Protein AF-A0A2V6FDA4-F1 (afdb_monomer)

Sequence (147 aa):
MALAFTVAAFAQNALCGPFDWPQWQGPDRTAHSKETGLLQEWPKDGPPLAWKIKGLGGGDSAPSVAAGRIYGMSHRGGDEMVWALSDKDGKEIWAVRIAPAFTTTWPQSKEGPSATPTVDGDRLYVMGLAGNVACLQASDGKVIWQR

Nearest PDB structures (foldseek):
  4cvb-assembly1_A  TM=7.123E-01  e=2.595E-04  Pseudogluconobacter saccharoketogenes
  8gy2-assembly1_A  TM=7.122E-01  e=4.719E-04  Gluconobacter oxydans 621H
  7ncs-assembly1_B  TM=6.526E-01  e=3.596E-04  Escherichia coli K-12
  7wmk-assembly1_A  TM=7.154E-01  e=1.939E-03  Devosia albogilva
  6fkw-assembly2_D  TM=6.924E-01  e=3.931E-03  Methylacidiphilum fumariolicum SolV

Secondary structure (DSSP, 8-state):
-PPP-----------S-TT-B-STTTTTTSS-----S--SS--TT-S----------B--PPPEEETTEEEEEEEETTEEEEEEEETTT--EEEEEEEEE-----SSS--SS--PPPEEETTEEEEE-TT--EEEEETTT--EEEE-

pLDDT: mean 89.6, std 14.71, range [39.91, 98.81]

Structure (mmCIF, N/CA/C/O backbone):
data_AF-A0A2V6FDA4-F1
#
_entry.id   AF-A0A2V6FDA4-F1
#
loop_
_atom_site.group_PDB
_atom_site.id
_atom_site.type_symbol
_atom_site.label_atom_id
_atom_site.label_alt_id
_atom_site.label_comp_id
_atom_site.label_asym_id
_atom_site.label_entity_id
_atom_site.label_seq_id
_atom_site.pdbx_PDB_ins_code
_atom_site.Cartn_x
_atom_site.Cartn_y
_atom_site.Cartn_z
_atom_site.occupancy
_atom_site.B_iso_or_equiv
_atom_site.auth_seq_id
_atom_site.auth_comp_id
_atom_site.auth_asym_id
_atom_site.auth_atom_id
_atom_site.pdbx_PDB_model_num
ATOM 1 N N . MET A 1 1 ? -46.465 -27.160 -19.557 1.00 46.44 1 MET A N 1
ATOM 2 C CA . MET A 1 1 ? -45.023 -27.410 -19.356 1.00 46.44 1 MET A CA 1
ATOM 3 C C . MET A 1 1 ? -44.375 -26.066 -19.053 1.00 46.44 1 MET A C 1
ATOM 5 O O . MET A 1 1 ? -44.152 -25.293 -19.971 1.00 46.44 1 MET A O 1
ATOM 9 N N . ALA A 1 2 ? -44.239 -25.717 -17.772 1.00 39.91 2 ALA A N 1
ATOM 10 C CA . ALA A 1 2 ? -43.685 -24.432 -17.346 1.00 39.91 2 ALA A CA 1
ATOM 11 C C . ALA A 1 2 ? -42.182 -24.607 -17.093 1.00 39.91 2 ALA A C 1
ATOM 13 O O . ALA A 1 2 ? -41.800 -25.424 -16.257 1.00 39.91 2 ALA A O 1
ATOM 14 N N . LEU A 1 3 ? -41.341 -23.891 -17.843 1.00 43.03 3 LEU A N 1
ATOM 15 C CA . LEU A 1 3 ? -39.907 -23.819 -17.569 1.00 43.03 3 LEU A CA 1
ATOM 16 C C . LEU A 1 3 ? -39.685 -22.871 -16.386 1.00 43.03 3 LEU A C 1
ATOM 18 O O . LEU A 1 3 ? -39.962 -21.678 -16.487 1.00 43.03 3 LEU A O 1
ATOM 22 N N . ALA A 1 4 ? -39.172 -23.400 -15.279 1.00 47.25 4 ALA A N 1
ATOM 23 C CA . ALA A 1 4 ? -38.618 -22.591 -14.204 1.00 47.25 4 ALA A CA 1
ATOM 24 C C . ALA A 1 4 ? -37.186 -22.183 -14.587 1.00 47.25 4 ALA A C 1
ATOM 26 O O . ALA A 1 4 ? -36.318 -23.039 -14.752 1.00 47.25 4 ALA A O 1
ATOM 27 N N . PHE A 1 5 ? -36.943 -20.881 -14.745 1.00 49.25 5 PHE A N 1
ATOM 28 C CA . PHE A 1 5 ? -35.592 -20.331 -14.832 1.00 49.25 5 PHE A CA 1
ATOM 29 C C . PHE A 1 5 ? -35.076 -20.093 -13.414 1.00 49.25 5 PHE A C 1
ATOM 31 O O . PHE A 1 5 ? -35.507 -19.167 -12.730 1.00 49.25 5 PHE A O 1
ATOM 38 N N . THR A 1 6 ? -34.155 -20.938 -12.963 1.00 59.06 6 THR A N 1
ATOM 39 C CA . THR A 1 6 ? -33.417 -20.706 -11.723 1.00 59.06 6 THR A CA 1
ATOM 40 C C . THR A 1 6 ? -32.385 -19.614 -11.987 1.00 59.06 6 THR A C 1
ATOM 42 O O . THR A 1 6 ? -31.392 -19.842 -12.676 1.00 59.06 6 THR A O 1
ATOM 45 N N . VAL A 1 7 ? -32.614 -18.411 -11.463 1.00 56.16 7 VAL A N 1
ATOM 46 C CA . VAL A 1 7 ? -31.578 -17.375 -11.411 1.00 56.16 7 VAL A CA 1
ATOM 47 C C . VAL A 1 7 ? -30.580 -17.809 -10.343 1.00 56.16 7 VAL A C 1
ATOM 49 O O . VAL A 1 7 ? -30.873 -17.749 -9.150 1.00 56.16 7 VAL A O 1
ATOM 52 N N . ALA A 1 8 ? -29.413 -18.293 -10.763 1.00 53.88 8 ALA A N 1
ATOM 53 C CA . ALA A 1 8 ? -28.287 -18.461 -9.859 1.00 53.88 8 ALA A CA 1
ATOM 54 C C . ALA A 1 8 ? -27.845 -17.061 -9.412 1.00 53.88 8 ALA A C 1
ATOM 56 O O . ALA A 1 8 ? -27.221 -16.321 -10.173 1.00 53.88 8 ALA A O 1
ATOM 57 N N . ALA A 1 9 ? -28.218 -16.673 -8.194 1.00 51.50 9 ALA A N 1
ATOM 58 C CA . ALA A 1 9 ? -27.641 -15.506 -7.554 1.00 51.50 9 ALA A CA 1
ATOM 59 C C . ALA A 1 9 ? -26.158 -15.813 -7.317 1.00 51.50 9 ALA A C 1
ATOM 61 O O . ALA A 1 9 ? -25.811 -16.594 -6.431 1.00 51.50 9 ALA A O 1
ATOM 62 N N . PHE A 1 10 ? -25.278 -15.234 -8.133 1.00 51.12 10 PHE A N 1
ATOM 63 C CA . PHE A 1 10 ? -23.873 -15.145 -7.772 1.00 51.12 10 PHE A CA 1
ATOM 64 C C . PHE A 1 10 ? -23.823 -14.291 -6.511 1.00 51.12 10 PHE A C 1
ATOM 66 O O . PHE A 1 10 ? -24.050 -13.083 -6.570 1.00 51.12 10 PHE A O 1
ATOM 73 N N . ALA A 1 11 ? -23.587 -14.926 -5.363 1.00 46.19 11 ALA A N 1
ATOM 74 C CA . ALA A 1 11 ? -23.195 -14.201 -4.173 1.00 46.19 11 ALA A CA 1
ATOM 75 C C . ALA A 1 11 ? -21.963 -13.384 -4.567 1.00 46.19 11 ALA A C 1
ATOM 77 O O . ALA A 1 11 ? -20.905 -13.941 -4.868 1.00 46.19 11 ALA A O 1
ATOM 78 N N . GLN A 1 12 ? -22.122 -12.064 -4.641 1.00 46.81 12 GLN A N 1
ATOM 79 C CA . GLN A 1 12 ? -20.983 -11.171 -4.613 1.00 46.81 12 GLN A CA 1
ATOM 80 C C . GLN A 1 12 ? -20.312 -11.463 -3.278 1.00 46.81 12 GLN A C 1
ATOM 82 O O . GLN A 1 12 ? -20.804 -11.052 -2.228 1.00 46.81 12 GLN A O 1
ATOM 87 N N . ASN A 1 13 ? -19.232 -12.242 -3.309 1.00 44.16 13 ASN A N 1
ATOM 88 C CA . ASN A 1 13 ? -18.282 -12.256 -2.217 1.00 44.16 13 ASN A CA 1
ATOM 89 C C . ASN A 1 13 ? -17.798 -10.815 -2.122 1.00 44.16 13 ASN A C 1
ATOM 91 O O . ASN A 1 13 ? -16.899 -10.408 -2.858 1.00 44.16 13 ASN A O 1
ATOM 95 N N . ALA A 1 14 ? -18.443 -10.023 -1.270 1.00 48.56 14 ALA A N 1
ATOM 96 C CA . ALA A 1 14 ? -17.859 -8.802 -0.779 1.00 48.56 14 ALA A CA 1
ATOM 97 C C . ALA A 1 14 ? -16.596 -9.254 -0.046 1.00 48.56 14 ALA A C 1
ATOM 99 O O . ALA A 1 14 ? -16.629 -9.658 1.111 1.00 48.56 14 ALA A O 1
ATOM 100 N N . LEU A 1 15 ? -15.485 -9.282 -0.781 1.00 59.22 15 LEU A N 1
ATOM 101 C CA . LEU A 1 15 ? -14.157 -9.518 -0.229 1.00 59.22 15 LEU A CA 1
ATOM 102 C C . LEU A 1 15 ? -13.795 -8.392 0.754 1.00 59.22 15 LEU A C 1
ATOM 104 O O . LEU A 1 15 ? -12.874 -8.554 1.544 1.00 59.22 15 LEU A O 1
ATOM 108 N N . CYS A 1 16 ? -14.545 -7.284 0.722 1.00 62.50 16 CYS A N 1
ATOM 109 C CA . CYS A 1 16 ? -14.399 -6.140 1.597 1.00 62.50 16 CYS A CA 1
ATOM 110 C C . CYS A 1 16 ? -15.190 -6.310 2.906 1.00 62.50 16 CYS A C 1
ATOM 112 O O . CYS A 1 16 ? -16.405 -6.517 2.883 1.00 62.50 16 CYS A O 1
ATOM 114 N N . GLY A 1 17 ? -14.507 -6.175 4.042 1.00 76.75 17 GLY A N 1
ATOM 115 C CA . GLY A 1 17 ? -15.129 -6.026 5.353 1.00 76.75 17 GLY A CA 1
ATOM 116 C C . GLY A 1 17 ? -15.950 -4.730 5.466 1.00 76.75 17 GLY A C 1
ATOM 117 O O . GLY A 1 17 ? -15.751 -3.795 4.689 1.00 76.75 17 GLY A O 1
ATOM 118 N N . PRO A 1 18 ? -16.876 -4.636 6.442 1.00 78.56 18 PRO A N 1
ATOM 119 C CA . PRO A 1 18 ? -17.810 -3.508 6.569 1.00 78.56 18 PRO A CA 1
ATOM 120 C C . PRO A 1 18 ? -17.137 -2.147 6.815 1.00 78.56 18 PRO A C 1
ATOM 122 O O . PRO A 1 18 ? -17.773 -1.113 6.609 1.00 78.56 18 PRO A O 1
ATOM 125 N N . PHE A 1 19 ? -15.874 -2.146 7.246 1.00 88.75 19 PHE A N 1
ATOM 126 C CA . PHE A 1 19 ? -15.086 -0.948 7.551 1.00 88.75 19 PHE A CA 1
ATOM 127 C C . PHE A 1 19 ? -13.792 -0.860 6.737 1.00 88.75 19 PHE A C 1
ATOM 129 O O . PHE A 1 19 ? -12.893 -0.096 7.074 1.00 88.75 19 PHE A O 1
ATOM 136 N N . ASP A 1 20 ? -13.690 -1.632 5.657 1.00 94.62 20 ASP A N 1
ATOM 137 C CA . ASP A 1 20 ? -12.538 -1.545 4.771 1.00 94.62 20 ASP A CA 1
ATOM 138 C C . ASP A 1 20 ? -12.437 -0.158 4.115 1.00 94.62 20 ASP A C 1
ATOM 140 O O . ASP A 1 20 ? -13.427 0.541 3.874 1.00 94.62 20 ASP A O 1
ATOM 144 N N . TRP A 1 21 ? -11.206 0.214 3.769 1.00 97.38 21 TRP A N 1
ATOM 145 C CA . TRP A 1 21 ? -10.846 1.483 3.150 1.00 97.38 21 TRP A CA 1
ATOM 146 C C . TRP A 1 21 ? -10.116 1.233 1.819 1.00 97.38 21 TRP A C 1
ATOM 148 O O . TRP A 1 21 ? -8.900 1.414 1.727 1.00 97.38 21 TRP A O 1
ATOM 158 N N . PRO A 1 22 ? -10.824 0.768 0.773 1.00 97.38 22 PRO A N 1
ATOM 159 C CA . PRO A 1 22 ? -10.192 0.169 -0.406 1.00 97.38 22 PRO A CA 1
ATOM 160 C C . PRO A 1 22 ? -9.535 1.175 -1.364 1.00 97.38 22 PRO A C 1
ATOM 162 O O . PRO A 1 22 ? -8.838 0.764 -2.290 1.00 97.38 22 PRO A O 1
ATOM 165 N N . GLN A 1 23 ? -9.780 2.477 -1.197 1.00 97.38 23 GLN A N 1
ATOM 166 C CA . GLN A 1 23 ? -9.328 3.522 -2.118 1.00 97.38 23 GLN A CA 1
ATOM 167 C C . GLN A 1 23 ? -9.186 4.882 -1.422 1.00 97.38 23 GLN A C 1
ATOM 169 O O . GLN A 1 23 ? -9.618 5.073 -0.281 1.00 97.38 23 GLN A O 1
ATOM 174 N N . TRP A 1 24 ? -8.633 5.859 -2.147 1.00 96.75 24 TRP A N 1
ATOM 175 C CA . TRP A 1 24 ? -8.574 7.254 -1.710 1.00 96.75 24 TRP A CA 1
ATOM 176 C C . TRP A 1 24 ? -9.957 7.761 -1.272 1.00 96.75 24 TRP A C 1
ATOM 178 O O . TRP A 1 24 ? -10.938 7.621 -2.001 1.00 96.75 24 TRP A O 1
ATOM 188 N N . GLN A 1 25 ? -10.016 8.356 -0.076 1.00 96.19 25 GLN A N 1
ATOM 189 C CA . GLN A 1 25 ? -11.245 8.839 0.577 1.00 96.19 25 GLN A CA 1
ATOM 190 C C . GLN A 1 25 ? -12.290 7.760 0.926 1.00 96.19 25 GLN A C 1
ATOM 192 O O . GLN A 1 25 ? -13.430 8.096 1.253 1.00 96.19 25 GLN A O 1
ATOM 197 N N . GLY A 1 26 ? -11.901 6.485 0.926 1.00 95.44 26 GLY A N 1
ATOM 198 C CA . GLY A 1 26 ? -12.717 5.385 1.432 1.00 95.44 26 GLY A CA 1
ATOM 199 C C . GLY A 1 26 ?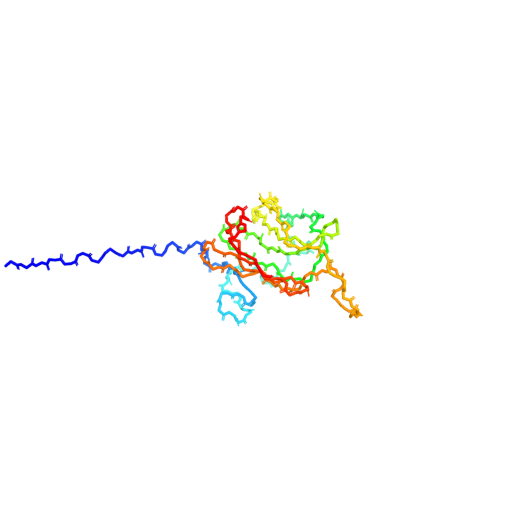 -13.734 4.847 0.419 1.00 95.44 26 GLY A C 1
ATOM 200 O O . GLY A 1 26 ? -13.737 5.248 -0.750 1.00 95.44 26 GLY A O 1
ATOM 201 N N . PRO A 1 27 ? -14.607 3.918 0.844 1.00 94.50 27 PRO A N 1
ATOM 202 C CA . PRO A 1 27 ? -15.519 3.212 -0.059 1.00 94.50 27 PRO A CA 1
ATOM 203 C C . PRO A 1 27 ? -16.475 4.160 -0.798 1.00 94.50 27 PRO A C 1
ATOM 205 O O . PRO A 1 27 ? -16.678 4.002 -1.998 1.00 94.50 27 PRO A O 1
ATOM 208 N N . ASP A 1 28 ? -16.964 5.199 -0.115 1.00 94.25 28 ASP A N 1
ATOM 209 C CA . ASP A 1 28 ? -17.909 6.176 -0.675 1.00 94.25 28 ASP A CA 1
ATOM 210 C C . ASP A 1 28 ? -17.227 7.447 -1.220 1.00 94.25 28 ASP A C 1
ATOM 212 O O . ASP A 1 28 ? -17.908 8.351 -1.699 1.00 94.25 28 ASP A O 1
ATOM 216 N N . ARG A 1 29 ? -15.889 7.544 -1.138 1.00 94.50 29 ARG A N 1
ATOM 217 C CA . ARG A 1 29 ? -15.097 8.731 -1.527 1.00 94.50 29 ARG A CA 1
ATOM 218 C C . ARG A 1 29 ? -15.522 10.031 -0.832 1.00 94.50 29 ARG A C 1
ATOM 220 O O . ARG A 1 29 ? -15.549 11.099 -1.435 1.00 94.50 29 ARG A O 1
ATOM 227 N N . THR A 1 30 ? -15.857 9.934 0.449 1.00 96.62 30 THR A N 1
ATOM 228 C CA . THR A 1 30 ? -16.273 11.073 1.287 1.00 96.62 30 THR A CA 1
ATOM 229 C C . THR A 1 30 ? -15.268 11.405 2.387 1.00 96.62 30 THR A C 1
ATOM 231 O O . THR A 1 30 ? -15.479 12.355 3.135 1.00 96.62 30 THR A O 1
ATOM 234 N N . ALA A 1 31 ? -14.188 10.624 2.509 1.00 96.00 31 ALA A N 1
ATOM 235 C CA . ALA A 1 31 ? -13.219 10.698 3.602 1.00 96.00 31 ALA A CA 1
ATOM 236 C C . ALA A 1 31 ? -13.848 10.528 4.999 1.00 96.00 31 ALA A C 1
ATOM 238 O O . ALA A 1 31 ? -13.301 11.003 5.992 1.00 96.00 31 ALA A O 1
ATOM 239 N N . HIS A 1 32 ? -14.983 9.829 5.085 1.00 95.38 32 HIS A N 1
ATOM 240 C CA . HIS A 1 32 ? -15.718 9.610 6.325 1.00 95.38 32 HIS A CA 1
ATOM 241 C C . HIS A 1 32 ? -15.771 8.118 6.679 1.00 95.38 32 HIS A C 1
ATOM 243 O O . HIS A 1 32 ? -16.307 7.315 5.913 1.00 95.38 32 HIS A O 1
ATOM 249 N N . SER A 1 33 ? -15.250 7.745 7.855 1.00 93.75 33 SER A N 1
ATOM 250 C CA . SER A 1 33 ? -15.383 6.379 8.381 1.00 93.75 33 SER A CA 1
ATOM 251 C C . SER A 1 33 ? -16.770 6.157 8.982 1.00 93.75 33 SER A C 1
ATOM 253 O O . SER A 1 33 ? -17.311 7.027 9.659 1.00 93.75 33 SER A O 1
ATOM 255 N N . LYS A 1 34 ? -17.346 4.976 8.740 1.00 92.44 34 LYS A N 1
ATOM 256 C CA . LYS A 1 34 ? -18.610 4.535 9.355 1.00 92.44 34 LYS A CA 1
ATOM 257 C C . LYS A 1 34 ? -18.391 3.790 10.676 1.00 92.44 34 LYS A C 1
ATOM 259 O O . LYS A 1 34 ? -19.362 3.323 11.265 1.00 92.44 34 LYS A O 1
ATOM 264 N N . GLU A 1 35 ? -17.142 3.641 11.119 1.00 93.31 35 GLU A N 1
ATOM 265 C CA . GLU A 1 35 ? -16.827 2.997 12.392 1.00 93.31 35 GLU A CA 1
ATOM 266 C C . GLU A 1 35 ? -17.441 3.755 13.574 1.00 93.31 35 GLU A C 1
ATOM 268 O O . GLU A 1 35 ? -17.500 4.983 13.614 1.00 93.31 35 GLU A O 1
ATOM 273 N N . THR A 1 36 ? -17.892 2.993 14.565 1.00 93.38 36 THR A N 1
ATOM 274 C CA . THR A 1 36 ? -18.507 3.502 15.797 1.00 93.38 36 THR A CA 1
ATOM 275 C C . THR A 1 36 ? -17.842 2.856 17.005 1.00 93.38 36 THR A C 1
ATOM 277 O O . THR A 1 36 ? -17.187 1.826 16.870 1.00 93.38 36 THR A O 1
ATOM 280 N N . GLY A 1 37 ? -18.030 3.422 18.198 1.00 92.62 37 GLY A N 1
ATOM 281 C CA . GLY A 1 37 ? -17.435 2.872 19.423 1.00 92.62 37 GLY A CA 1
ATOM 282 C C . GLY A 1 37 ? -15.947 3.197 19.590 1.00 92.62 37 GLY A C 1
ATOM 283 O O . GLY A 1 37 ? -15.280 2.601 20.432 1.00 92.62 37 GLY A O 1
ATOM 284 N N . LEU A 1 38 ? -15.431 4.151 18.809 1.00 92.12 38 LEU A N 1
ATOM 285 C CA . LEU A 1 38 ? -14.090 4.695 18.991 1.00 92.12 38 LEU A CA 1
ATOM 286 C C . LEU A 1 38 ? -13.998 5.452 20.321 1.00 92.12 38 LEU A C 1
ATOM 288 O O . LEU A 1 38 ? -14.965 6.077 20.770 1.00 92.12 38 LEU A O 1
ATOM 292 N N . LEU A 1 39 ? -12.811 5.424 20.927 1.00 93.44 39 LEU A N 1
ATOM 293 C CA . LEU A 1 39 ? -12.509 6.212 22.119 1.00 93.44 39 LEU A CA 1
ATOM 294 C C . LEU A 1 39 ? -12.769 7.697 21.840 1.00 93.44 39 LEU A C 1
ATOM 296 O O . LEU A 1 39 ? -12.184 8.267 20.922 1.00 93.44 39 LEU A O 1
ATOM 300 N N . GLN A 1 40 ? -13.634 8.312 22.646 1.00 94.62 40 GLN A N 1
ATOM 301 C CA . GLN A 1 40 ? -13.899 9.754 22.573 1.00 94.62 40 GLN A CA 1
ATOM 302 C C . GLN A 1 40 ? -12.791 10.566 23.251 1.00 94.62 40 GLN A C 1
ATOM 304 O O . GLN A 1 40 ? -12.530 11.704 22.876 1.00 94.62 40 GLN A O 1
ATOM 309 N N . GLU A 1 41 ? -12.102 9.953 24.213 1.00 95.44 41 GLU A N 1
ATOM 310 C CA . GLU A 1 41 ? -10.953 10.520 24.906 1.00 95.44 41 GLU A CA 1
ATOM 311 C C . GLU A 1 41 ? -9.851 9.470 24.992 1.00 95.44 41 GLU A C 1
ATOM 313 O O . GLU A 1 41 ? -10.105 8.285 25.234 1.00 95.44 41 GLU A O 1
ATOM 318 N N . TRP A 1 42 ? -8.613 9.899 24.767 1.00 95.00 42 TRP A N 1
ATOM 319 C CA . TRP A 1 42 ? -7.463 9.019 24.908 1.00 95.00 42 TRP A CA 1
ATOM 320 C C . TRP A 1 42 ? -7.078 8.873 26.384 1.00 95.00 42 TRP A C 1
ATOM 322 O O . TRP A 1 42 ? -7.143 9.850 27.135 1.00 95.00 42 TRP A O 1
ATOM 332 N N . PRO A 1 43 ? -6.611 7.686 26.809 1.00 95.69 43 PRO A N 1
ATOM 333 C CA . PRO A 1 43 ? -5.926 7.539 28.086 1.00 95.69 43 PRO A CA 1
ATOM 334 C C . PRO A 1 43 ? -4.723 8.485 28.175 1.00 95.69 43 PRO A C 1
ATOM 336 O O . PRO A 1 43 ? -4.164 8.886 27.153 1.00 95.69 43 PRO A O 1
ATOM 339 N N . LYS A 1 44 ? -4.266 8.779 29.398 1.00 96.69 44 LYS A N 1
ATOM 340 C CA . LYS A 1 44 ? -3.102 9.649 29.647 1.00 96.69 44 LYS A CA 1
ATOM 341 C C . LYS A 1 44 ? -1.861 9.249 28.835 1.00 96.69 44 LYS A C 1
ATOM 343 O O . LYS A 1 44 ? -1.162 10.121 28.332 1.00 96.69 44 LYS A O 1
ATOM 348 N N . ASP A 1 45 ? -1.625 7.947 28.697 1.00 95.75 45 ASP A N 1
ATOM 349 C CA . ASP A 1 45 ? -0.475 7.387 27.976 1.00 95.75 45 ASP A CA 1
ATOM 350 C C . ASP A 1 45 ? -0.794 7.053 26.501 1.00 95.75 45 ASP A C 1
ATOM 352 O O . ASP A 1 45 ? 0.041 6.497 25.789 1.00 95.75 45 ASP A O 1
ATOM 356 N N . GLY A 1 46 ? -1.994 7.409 26.030 1.00 94.38 46 GLY A N 1
ATOM 357 C CA . GLY A 1 46 ? -2.508 7.093 24.698 1.00 94.38 46 GLY A CA 1
ATOM 358 C C . GLY A 1 46 ? -3.095 5.679 24.570 1.00 94.38 46 GLY A C 1
ATOM 359 O O . GLY A 1 46 ? -3.040 4.879 25.509 1.00 94.38 46 GLY A O 1
ATOM 360 N N . PRO A 1 47 ? -3.705 5.354 23.414 1.00 94.00 47 PRO A N 1
ATOM 361 C CA . PRO A 1 47 ? -4.104 3.987 23.107 1.00 94.00 47 PRO A CA 1
ATOM 362 C C . PRO A 1 47 ? -2.863 3.087 22.977 1.00 94.00 47 PRO A C 1
ATOM 364 O O . PRO A 1 47 ? -1.810 3.545 22.522 1.00 94.00 47 PRO A O 1
ATOM 367 N N . PRO A 1 48 ? -2.965 1.797 23.335 1.00 93.62 48 PRO A N 1
ATOM 368 C CA . PRO A 1 48 ? -1.854 0.870 23.177 1.00 93.62 48 PRO A CA 1
ATOM 369 C C . PRO A 1 48 ? -1.450 0.757 21.701 1.00 93.62 48 PRO A C 1
ATOM 371 O O . PRO A 1 48 ? -2.297 0.604 20.819 1.00 93.62 48 PRO A O 1
ATOM 374 N N . LEU A 1 49 ? -0.143 0.798 21.432 1.00 94.75 49 LEU A N 1
ATOM 375 C CA . LEU A 1 49 ? 0.391 0.556 20.094 1.00 94.75 49 LEU A CA 1
ATOM 376 C C . LEU A 1 49 ? 0.097 -0.894 19.688 1.00 94.75 49 LEU A C 1
ATOM 378 O O . LEU A 1 49 ? 0.679 -1.814 20.258 1.00 94.75 49 LEU A O 1
ATOM 382 N N . ALA A 1 50 ? -0.766 -1.088 18.688 1.00 95.31 50 ALA A N 1
ATOM 383 C CA . ALA A 1 50 ? -1.102 -2.422 18.193 1.00 95.31 50 ALA A CA 1
ATOM 384 C C . ALA A 1 50 ? 0.124 -3.124 17.587 1.00 95.31 50 ALA A C 1
ATOM 386 O O . ALA A 1 50 ? 0.474 -4.234 17.979 1.00 95.31 50 ALA A O 1
ATOM 387 N N . TRP A 1 51 ? 0.802 -2.455 16.654 1.00 97.25 51 TRP A N 1
ATOM 388 C CA . TRP A 1 51 ? 2.055 -2.905 16.054 1.00 97.25 51 TRP A CA 1
ATOM 389 C C . TRP A 1 51 ? 2.711 -1.754 15.286 1.00 97.25 51 TRP A C 1
ATOM 391 O O . TRP A 1 51 ? 2.100 -0.720 15.014 1.00 97.25 51 TRP A O 1
ATOM 401 N N . L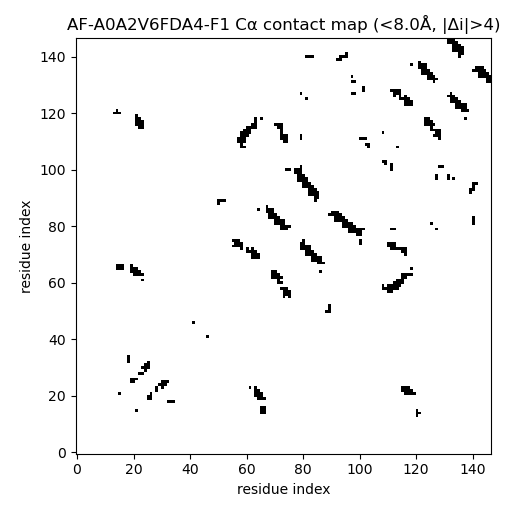YS A 1 52 ? 3.992 -1.922 14.951 1.00 96.56 52 LYS A N 1
ATOM 402 C CA . LYS A 1 52 ? 4.754 -0.976 14.134 1.00 96.56 52 LYS A CA 1
ATOM 403 C C . LYS A 1 52 ? 5.755 -1.723 13.274 1.00 96.56 52 LYS A C 1
ATOM 405 O O . LYS A 1 52 ? 6.445 -2.618 13.753 1.00 96.56 52 LYS A O 1
ATOM 410 N N . ILE A 1 53 ? 5.893 -1.271 12.037 1.00 95.94 53 ILE A N 1
ATOM 411 C CA . ILE A 1 53 ? 6.873 -1.782 11.083 1.00 95.94 53 ILE A CA 1
ATOM 412 C C . ILE A 1 53 ? 7.837 -0.682 10.644 1.00 95.94 53 ILE A C 1
ATOM 414 O O . ILE A 1 53 ? 7.587 0.512 10.823 1.00 95.94 53 ILE A O 1
ATOM 418 N N . LYS A 1 54 ? 8.979 -1.102 10.107 1.00 94.75 54 LYS A N 1
ATOM 419 C CA . LYS A 1 54 ? 10.022 -0.244 9.535 1.00 94.75 54 LYS A CA 1
ATOM 420 C C . LYS A 1 54 ? 10.452 -0.834 8.195 1.00 94.75 54 LYS A C 1
ATOM 422 O O . LYS A 1 54 ? 10.192 -2.001 7.930 1.00 94.75 54 LYS A O 1
ATOM 427 N N . GLY A 1 55 ? 11.147 -0.041 7.382 1.00 92.19 55 GLY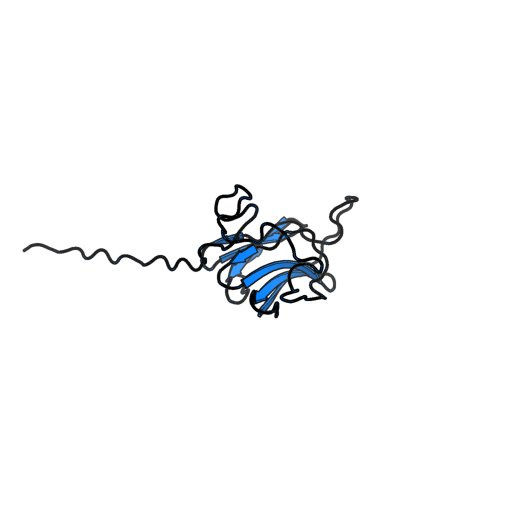 A N 1
ATOM 428 C CA . GLY A 1 55 ? 11.739 -0.534 6.135 1.00 92.19 55 GLY A CA 1
ATOM 429 C C . GLY A 1 55 ? 10.759 -0.667 4.969 1.00 92.19 55 GLY A C 1
ATOM 430 O O . GLY A 1 55 ? 11.078 -1.350 4.004 1.00 92.19 55 GLY A O 1
ATOM 431 N N . LEU A 1 56 ? 9.602 0.005 5.020 1.00 93.38 56 LEU A N 1
ATOM 432 C CA . LEU A 1 56 ? 8.671 0.047 3.888 1.00 93.38 56 LEU A CA 1
ATOM 433 C C . LEU A 1 56 ? 9.199 0.834 2.685 1.00 93.38 56 LEU A C 1
ATOM 435 O O . LEU A 1 56 ? 8.609 0.724 1.620 1.00 93.38 56 LEU A O 1
ATOM 439 N N . GLY A 1 57 ? 10.292 1.584 2.828 1.00 93.88 57 GLY A N 1
ATOM 440 C CA . GLY A 1 57 ? 10.758 2.519 1.806 1.00 93.88 57 GLY A CA 1
ATOM 441 C C . GLY A 1 57 ? 10.080 3.885 1.911 1.00 93.88 57 GLY A C 1
ATOM 442 O O .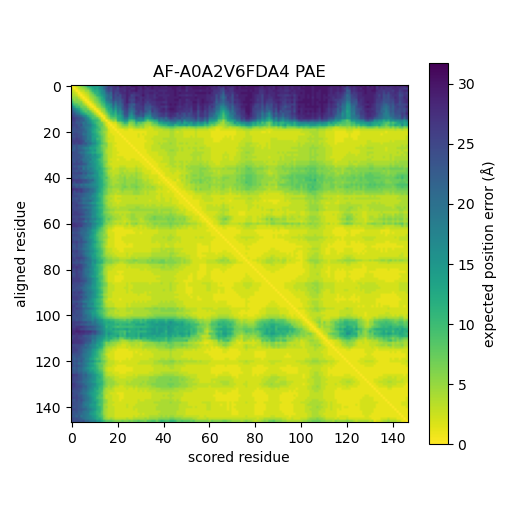 GLY A 1 57 ? 9.253 4.104 2.797 1.00 93.88 57 GLY A O 1
ATOM 443 N N . GLY A 1 58 ? 10.477 4.805 1.035 1.00 92.50 58 GLY A N 1
ATOM 444 C CA . GLY A 1 58 ? 9.885 6.143 0.955 1.00 92.50 58 GLY A CA 1
ATOM 445 C C . GLY A 1 58 ? 8.626 6.142 0.087 1.00 92.50 58 GLY A C 1
ATOM 446 O O . GLY A 1 58 ? 8.542 5.390 -0.880 1.00 92.50 58 GLY A O 1
ATOM 447 N N . GLY A 1 59 ? 7.640 6.964 0.426 1.00 91.44 59 GLY A N 1
ATOM 448 C CA . GLY A 1 59 ? 6.393 7.107 -0.321 1.00 91.44 59 GLY A CA 1
ATOM 449 C C . GLY A 1 59 ? 5.463 8.090 0.379 1.00 91.44 59 GLY A C 1
ATOM 450 O O . GLY A 1 59 ? 5.496 8.202 1.603 1.00 91.44 59 GLY A O 1
ATOM 451 N N . ASP A 1 60 ? 4.643 8.787 -0.401 1.00 90.25 60 ASP A N 1
ATOM 452 C CA . ASP A 1 60 ? 3.733 9.834 0.082 1.00 90.25 60 ASP A CA 1
ATOM 453 C C . ASP A 1 60 ? 2.253 9.430 -0.049 1.00 90.25 60 ASP A C 1
ATOM 455 O O . ASP A 1 60 ? 1.351 10.177 0.330 1.00 90.25 60 ASP A O 1
ATOM 459 N N . SER A 1 61 ? 1.980 8.239 -0.593 1.00 88.19 61 SER A N 1
ATOM 460 C CA . SER A 1 61 ? 0.629 7.697 -0.740 1.00 88.19 61 SER A CA 1
ATOM 461 C C . SER A 1 61 ? 0.023 7.313 0.609 1.00 88.19 61 SER A C 1
ATOM 463 O O . SER A 1 61 ? 0.681 6.660 1.422 1.00 88.19 61 SER A O 1
ATOM 465 N N . ALA A 1 62 ? -1.269 7.588 0.803 1.00 92.75 62 ALA A N 1
ATOM 466 C CA . ALA A 1 62 ? -2.025 6.908 1.853 1.00 92.75 62 ALA A CA 1
ATOM 467 C C . ALA A 1 62 ? -2.203 5.415 1.498 1.00 92.75 62 ALA A C 1
ATOM 469 O O . ALA A 1 62 ? -2.321 5.097 0.307 1.00 92.75 62 ALA A O 1
ATOM 470 N N . PRO A 1 63 ? -2.244 4.506 2.490 1.00 96.06 63 PRO A N 1
ATOM 471 C CA . PRO A 1 63 ? -2.512 3.096 2.244 1.00 96.06 63 PRO A CA 1
ATOM 472 C C . PRO A 1 63 ? -3.989 2.855 1.914 1.00 96.06 63 PRO A C 1
ATOM 474 O O . PRO A 1 63 ? -4.859 3.648 2.279 1.00 96.06 63 PRO A O 1
ATOM 477 N N . SER A 1 64 ? -4.262 1.704 1.307 1.00 98.31 64 SER A N 1
ATOM 478 C CA . SER A 1 64 ? -5.614 1.144 1.205 1.00 98.31 64 SER A CA 1
ATOM 479 C C . SER A 1 64 ? -5.717 -0.115 2.044 1.00 98.31 64 SER A C 1
ATOM 481 O O . SER A 1 64 ? -4.775 -0.901 2.096 1.00 98.31 64 SER A O 1
ATOM 483 N N . VAL A 1 65 ? -6.855 -0.323 2.696 1.00 97.75 65 VAL A N 1
ATOM 484 C CA . VAL A 1 65 ? -7.108 -1.492 3.543 1.00 97.75 65 VAL A CA 1
ATOM 485 C C . VAL A 1 65 ? -8.293 -2.249 2.977 1.00 97.75 65 VAL A C 1
ATOM 487 O O . VAL A 1 65 ? -9.375 -1.682 2.851 1.00 97.75 65 VAL A O 1
ATOM 490 N N . ALA A 1 66 ? -8.095 -3.511 2.612 1.00 97.19 66 ALA A N 1
ATOM 491 C CA . ALA A 1 66 ? -9.186 -4.362 2.163 1.00 97.19 66 ALA A CA 1
ATOM 492 C C . ALA A 1 66 ? -8.893 -5.844 2.394 1.00 97.19 66 ALA A C 1
ATOM 494 O O . ALA A 1 66 ? -7.770 -6.306 2.170 1.00 97.19 66 ALA A O 1
ATOM 495 N N . ALA A 1 67 ? -9.917 -6.607 2.773 1.00 94.56 67 ALA A N 1
ATOM 496 C CA . ALA A 1 67 ? -9.864 -8.064 2.879 1.00 94.56 67 ALA A CA 1
ATOM 497 C C . ALA A 1 67 ? -8.722 -8.577 3.785 1.00 94.56 67 ALA A C 1
ATOM 499 O O . ALA A 1 67 ? -8.012 -9.525 3.426 1.00 94.56 67 ALA A O 1
ATOM 500 N N . GLY A 1 68 ? -8.507 -7.930 4.936 1.00 95.31 68 GLY A N 1
ATOM 501 C CA . GLY A 1 68 ? -7.456 -8.304 5.891 1.00 95.31 68 GLY A CA 1
ATOM 502 C C . GLY A 1 68 ? -6.036 -7.898 5.475 1.00 95.31 68 GLY A C 1
ATOM 503 O O . GLY A 1 68 ? -5.056 -8.487 5.939 1.00 95.31 68 GLY A O 1
ATOM 504 N N . ARG A 1 69 ? -5.906 -6.966 4.523 1.00 97.69 69 ARG A N 1
ATOM 505 C CA . ARG A 1 69 ? -4.618 -6.544 3.964 1.00 97.69 69 ARG A CA 1
ATOM 506 C C . ARG A 1 69 ? -4.506 -5.035 3.873 1.00 97.69 69 ARG A C 1
ATOM 508 O O . ARG A 1 69 ? -5.488 -4.353 3.599 1.00 97.69 69 ARG A O 1
ATOM 515 N N . ILE A 1 70 ? -3.281 -4.549 4.028 1.00 98.19 70 ILE A N 1
ATOM 516 C CA . ILE A 1 70 ? -2.893 -3.154 3.825 1.00 98.19 70 ILE A CA 1
ATOM 517 C C . ILE A 1 70 ? -2.029 -3.089 2.573 1.00 98.19 70 ILE A C 1
ATOM 519 O O . ILE A 1 70 ? -1.008 -3.768 2.505 1.00 98.19 70 ILE A O 1
ATOM 523 N N . TYR A 1 71 ? -2.414 -2.265 1.610 1.00 98.56 71 TYR A N 1
ATOM 524 C CA . TYR A 1 71 ? -1.708 -2.063 0.353 1.00 98.56 71 TYR A CA 1
ATOM 525 C C . TYR A 1 71 ? -1.083 -0.676 0.314 1.00 98.56 71 TYR A C 1
ATOM 527 O O . TYR A 1 71 ? -1.687 0.302 0.761 1.00 98.56 71 TYR A O 1
ATOM 535 N N . GLY A 1 72 ? 0.093 -0.578 -0.290 1.00 97.81 72 GLY A N 1
ATOM 536 C CA . GLY A 1 72 ? 0.749 0.700 -0.514 1.00 97.81 72 GLY A CA 1
ATOM 537 C C . GLY A 1 72 ? 1.826 0.620 -1.580 1.00 97.81 72 GLY A C 1
ATOM 538 O O . GLY A 1 72 ? 2.061 -0.428 -2.189 1.00 97.81 72 GLY A O 1
ATOM 539 N N . MET A 1 73 ? 2.463 1.764 -1.808 1.00 97.50 73 MET A N 1
ATOM 540 C CA . MET A 1 73 ? 3.553 1.918 -2.759 1.00 97.50 73 MET A CA 1
ATOM 541 C C . MET A 1 73 ? 4.755 2.562 -2.083 1.00 97.50 73 MET A C 1
ATOM 543 O O . MET A 1 73 ? 4.619 3.257 -1.077 1.00 97.50 73 MET A O 1
ATOM 547 N N . SER A 1 74 ? 5.948 2.294 -2.601 1.00 96.44 74 SER A N 1
ATOM 548 C CA . SER A 1 74 ? 7.178 2.852 -2.039 1.00 96.44 74 SER A CA 1
ATOM 549 C C . SER A 1 74 ? 8.356 2.760 -2.996 1.00 96.44 74 SER A C 1
ATOM 551 O O . SER A 1 74 ? 8.446 1.798 -3.756 1.00 96.44 74 SER A O 1
ATOM 553 N N . HIS A 1 75 ? 9.329 3.651 -2.858 1.00 95.19 75 HIS A N 1
ATOM 554 C CA . HIS A 1 75 ? 10.676 3.429 -3.357 1.00 95.19 75 HIS A CA 1
ATOM 555 C C . HIS A 1 75 ? 11.478 2.513 -2.424 1.00 95.19 75 HIS A C 1
ATOM 557 O O . HIS A 1 75 ? 11.628 2.797 -1.233 1.00 95.19 75 HIS A O 1
ATOM 563 N N . ARG A 1 76 ? 12.053 1.438 -2.972 1.00 94.88 76 ARG A N 1
ATOM 564 C CA . ARG A 1 76 ? 13.004 0.551 -2.282 1.00 94.88 76 ARG A CA 1
ATOM 565 C C . ARG A 1 76 ? 14.134 0.177 -3.234 1.00 94.88 76 ARG A C 1
ATOM 567 O O . ARG A 1 76 ? 13.879 -0.282 -4.337 1.00 94.88 76 ARG A O 1
ATOM 574 N N . GLY A 1 77 ? 15.385 0.362 -2.813 1.00 92.12 77 GLY A N 1
ATOM 575 C CA . GLY A 1 77 ? 16.547 -0.126 -3.572 1.00 92.12 77 GLY A CA 1
ATOM 576 C C . GLY A 1 77 ? 16.692 0.430 -4.997 1.00 92.12 77 GLY A C 1
ATOM 577 O O . GLY A 1 77 ? 17.275 -0.241 -5.838 1.00 92.12 77 GLY A O 1
ATOM 578 N N . GLY A 1 78 ? 16.170 1.631 -5.274 1.00 94.06 78 GLY A N 1
ATOM 579 C CA . GLY A 1 78 ? 16.181 2.229 -6.618 1.00 94.06 78 GLY A CA 1
ATOM 580 C C . GLY A 1 78 ? 14.996 1.832 -7.501 1.00 94.06 78 GLY A C 1
ATOM 581 O O . GLY A 1 78 ? 14.931 2.256 -8.651 1.00 94.06 78 GLY A O 1
ATOM 582 N N . ASP A 1 79 ? 14.043 1.075 -6.962 1.00 96.12 79 ASP A N 1
ATOM 583 C CA . ASP A 1 79 ? 12.830 0.653 -7.648 1.00 96.12 79 ASP A CA 1
ATOM 584 C C . ASP A 1 79 ? 11.574 1.200 -6.976 1.00 96.12 79 ASP A C 1
ATOM 586 O O . ASP A 1 79 ? 11.551 1.486 -5.779 1.00 96.12 79 ASP A O 1
ATOM 590 N N . GLU A 1 80 ? 10.510 1.304 -7.759 1.00 96.00 80 GLU A N 1
ATOM 591 C CA . GLU A 1 80 ? 9.158 1.560 -7.305 1.00 96.00 80 GLU A CA 1
ATOM 592 C C . GLU A 1 80 ? 8.417 0.234 -7.100 1.00 96.00 80 GLU A C 1
ATOM 594 O O . GLU A 1 80 ? 8.309 -0.610 -7.999 1.00 96.00 80 GLU A O 1
ATOM 599 N N . MET A 1 81 ? 7.928 0.049 -5.878 1.00 97.31 81 MET A N 1
ATOM 600 C CA . MET A 1 81 ? 7.371 -1.195 -5.370 1.00 97.31 81 MET A CA 1
ATOM 601 C C . MET A 1 81 ? 5.911 -1.000 -4.988 1.00 97.31 81 MET A C 1
ATOM 603 O O . MET A 1 81 ? 5.569 -0.010 -4.345 1.00 97.31 81 MET A O 1
ATOM 607 N N . VAL A 1 82 ? 5.084 -1.995 -5.289 1.00 98.06 82 VAL A N 1
ATOM 608 C CA . VAL A 1 82 ? 3.765 -2.195 -4.683 1.00 98.06 82 VAL A CA 1
ATOM 609 C C . VAL A 1 82 ? 3.900 -3.294 -3.647 1.00 98.06 82 VAL A C 1
ATOM 611 O O . VAL A 1 82 ? 4.560 -4.300 -3.899 1.00 98.06 82 VAL A O 1
ATOM 614 N N . TRP A 1 83 ? 3.278 -3.137 -2.490 1.00 98.00 83 TRP A N 1
ATOM 615 C CA . TRP A 1 83 ? 3.356 -4.120 -1.415 1.00 98.00 83 TRP A CA 1
ATOM 616 C C . TRP A 1 83 ? 1.993 -4.354 -0.775 1.00 98.00 83 TRP A C 1
ATOM 618 O O . TRP A 1 83 ? 1.126 -3.479 -0.796 1.00 98.00 83 TRP A O 1
ATOM 628 N N . ALA A 1 84 ? 1.830 -5.536 -0.183 1.00 98.56 84 ALA A N 1
ATOM 629 C CA . ALA A 1 84 ? 0.724 -5.860 0.702 1.00 98.56 84 ALA A CA 1
ATOM 630 C C . ALA A 1 84 ? 1.228 -6.420 2.027 1.00 98.56 84 ALA A C 1
ATOM 632 O O . ALA A 1 84 ? 2.124 -7.266 2.069 1.00 98.56 84 ALA A O 1
ATOM 633 N N . LEU A 1 85 ? 0.593 -5.988 3.108 1.00 98.56 85 LEU A N 1
ATOM 634 C CA . LEU A 1 85 ? 0.843 -6.437 4.469 1.00 98.56 85 LEU A CA 1
ATOM 635 C C . LEU A 1 85 ? -0.415 -7.068 5.056 1.00 98.56 85 LEU A C 1
ATOM 637 O O . LEU A 1 85 ? -1.528 -6.734 4.660 1.00 98.56 85 LEU A O 1
ATOM 641 N N . SER A 1 86 ? -0.233 -7.928 6.048 1.00 97.69 86 SER A N 1
ATOM 642 C CA . SER A 1 86 ? -1.285 -8.379 6.957 1.00 97.69 86 SER A CA 1
ATOM 643 C C . SER A 1 86 ? -1.708 -7.224 7.869 1.00 97.69 86 SER A C 1
ATOM 645 O O . SER A 1 86 ? -0.859 -6.598 8.504 1.00 97.69 86 SER A O 1
ATOM 647 N N . ASP A 1 87 ? -3.008 -6.940 7.966 1.00 95.75 87 ASP A N 1
ATOM 648 C CA . ASP A 1 87 ? -3.534 -5.907 8.876 1.00 95.75 87 ASP A CA 1
ATOM 649 C C . ASP A 1 87 ? -3.448 -6.305 10.363 1.00 95.75 87 ASP A C 1
ATOM 651 O O . ASP A 1 87 ? -3.465 -5.455 11.255 1.00 95.75 87 ASP A O 1
ATOM 655 N N . LYS A 1 88 ? -3.291 -7.605 10.636 1.00 96.38 88 LYS A N 1
ATOM 656 C CA . LYS A 1 88 ? -3.231 -8.164 11.992 1.00 96.38 88 LYS A CA 1
ATOM 657 C C . LYS A 1 88 ? -1.915 -7.874 12.694 1.00 96.38 88 LYS A C 1
ATOM 659 O O . LYS A 1 88 ? -1.895 -7.685 13.906 1.00 96.38 88 LYS A O 1
ATOM 664 N N . ASP A 1 89 ? -0.816 -7.917 11.950 1.00 97.19 89 ASP A N 1
ATOM 665 C CA . ASP A 1 89 ? 0.535 -7.898 12.515 1.00 97.19 89 ASP A CA 1
ATOM 666 C C . ASP A 1 89 ? 1.562 -7.136 11.666 1.00 97.19 89 ASP A C 1
ATOM 668 O O . ASP A 1 89 ? 2.745 -7.111 12.007 1.00 97.19 89 ASP A O 1
ATOM 672 N N . GLY A 1 90 ? 1.136 -6.514 10.563 1.00 97.4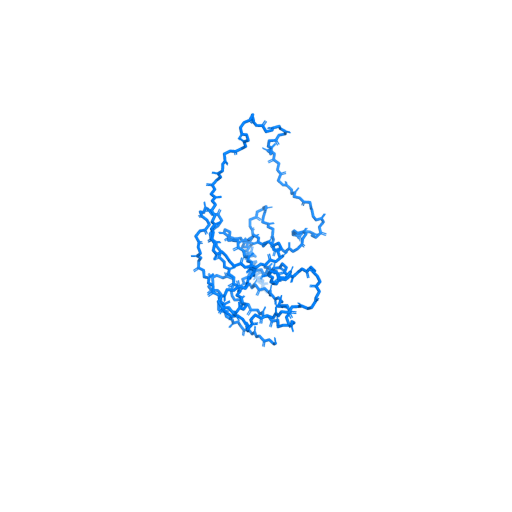4 90 GLY A N 1
ATOM 673 C CA . GLY A 1 90 ? 1.993 -5.724 9.683 1.00 97.44 90 GLY A CA 1
ATOM 674 C C . GLY A 1 90 ? 3.004 -6.544 8.879 1.00 97.44 90 GLY A C 1
ATOM 675 O O . GLY A 1 90 ? 3.857 -5.956 8.213 1.00 97.44 90 GLY A O 1
ATOM 676 N N . LYS A 1 91 ? 2.955 -7.883 8.920 1.00 97.81 91 LYS A N 1
ATOM 677 C CA . LYS A 1 91 ? 3.890 -8.719 8.156 1.00 97.81 91 LYS A CA 1
ATOM 678 C C . LYS A 1 91 ? 3.653 -8.565 6.662 1.00 97.81 91 LYS A C 1
ATOM 680 O O . LYS A 1 91 ? 2.512 -8.608 6.208 1.00 97.81 91 LYS A O 1
ATOM 685 N N . GLU A 1 92 ? 4.738 -8.442 5.906 1.00 98.19 92 GLU A N 1
ATOM 686 C CA . GLU A 1 92 ? 4.672 -8.409 4.449 1.00 98.19 92 GLU A CA 1
ATOM 687 C C . GLU A 1 92 ? 4.179 -9.754 3.906 1.00 98.19 92 GLU A C 1
ATOM 689 O O . GLU A 1 92 ? 4.715 -10.809 4.243 1.00 98.19 92 GLU A O 1
ATOM 694 N N . ILE A 1 93 ? 3.122 -9.697 3.098 1.00 98.50 93 ILE A N 1
ATOM 695 C CA . ILE A 1 93 ? 2.548 -10.850 2.399 1.00 98.50 93 ILE A CA 1
ATOM 696 C C . ILE A 1 93 ? 3.241 -10.996 1.048 1.00 98.50 93 ILE A C 1
ATOM 698 O O . ILE A 1 93 ? 3.663 -12.090 0.680 1.00 98.50 93 ILE A O 1
ATOM 702 N N . TRP A 1 94 ? 3.354 -9.890 0.313 1.00 98.62 94 TRP A N 1
ATOM 703 C CA . TRP A 1 94 ? 4.044 -9.828 -0.966 1.00 98.62 94 TRP A CA 1
ATOM 704 C C . TRP A 1 94 ? 4.522 -8.399 -1.247 1.00 98.62 94 TRP A C 1
ATOM 706 O O . TRP A 1 94 ? 3.945 -7.423 -0.762 1.00 98.62 94 TRP A O 1
ATOM 716 N N . ALA A 1 95 ? 5.560 -8.282 -2.071 1.00 98.06 95 ALA A N 1
ATOM 717 C CA . ALA A 1 95 ? 6.027 -7.028 -2.645 1.00 98.06 95 ALA A CA 1
ATOM 718 C C . ALA A 1 95 ? 6.470 -7.268 -4.089 1.00 98.06 95 ALA A C 1
ATOM 720 O O . ALA A 1 95 ? 7.156 -8.246 -4.388 1.00 98.06 95 ALA A O 1
ATOM 721 N N . VAL A 1 96 ? 6.063 -6.380 -4.989 1.00 97.88 96 VAL A N 1
ATOM 722 C CA . VAL A 1 96 ? 6.276 -6.509 -6.427 1.00 97.88 96 VAL A CA 1
ATOM 723 C C . VAL A 1 96 ? 6.819 -5.206 -6.976 1.00 97.88 96 VAL A C 1
ATOM 725 O O . VAL A 1 96 ? 6.277 -4.127 -6.747 1.00 97.88 96 VAL A O 1
ATOM 728 N N . ARG A 1 97 ? 7.912 -5.328 -7.721 1.00 97.12 97 ARG A N 1
ATOM 729 C CA . ARG A 1 97 ? 8.500 -4.235 -8.482 1.00 97.12 97 ARG A CA 1
ATOM 730 C C . ARG A 1 97 ? 7.615 -3.911 -9.679 1.00 97.12 97 ARG A C 1
ATOM 732 O O . ARG A 1 97 ? 7.313 -4.812 -10.460 1.00 97.12 97 ARG A O 1
ATOM 739 N N . ILE A 1 98 ? 7.284 -2.637 -9.864 1.00 96.06 98 ILE A N 1
ATOM 740 C CA . ILE A 1 98 ? 6.527 -2.169 -11.034 1.00 96.06 98 ILE A CA 1
ATOM 741 C C . ILE A 1 98 ? 7.371 -1.296 -11.965 1.00 96.06 98 ILE A C 1
ATOM 743 O O . ILE A 1 98 ? 7.243 -1.407 -13.178 1.00 96.06 98 ILE A O 1
ATOM 747 N N . ALA A 1 99 ? 8.296 -0.488 -11.455 1.00 95.44 99 ALA A N 1
ATOM 748 C CA . ALA A 1 99 ? 9.115 0.402 -12.279 1.00 95.44 99 ALA A CA 1
ATOM 749 C C . ALA A 1 99 ? 10.451 0.715 -11.587 1.00 95.44 99 ALA A C 1
ATOM 751 O O . ALA A 1 99 ? 10.592 0.437 -10.398 1.00 95.44 99 ALA A O 1
ATOM 752 N N . PRO A 1 100 ? 11.447 1.282 -12.291 1.00 96.12 100 PRO A N 1
ATOM 753 C CA . PRO A 1 100 ? 12.523 2.011 -11.625 1.00 96.12 100 PRO A CA 1
ATOM 754 C C . PRO A 1 100 ? 11.944 3.168 -10.800 1.00 96.12 100 PRO A C 1
ATOM 756 O O . PR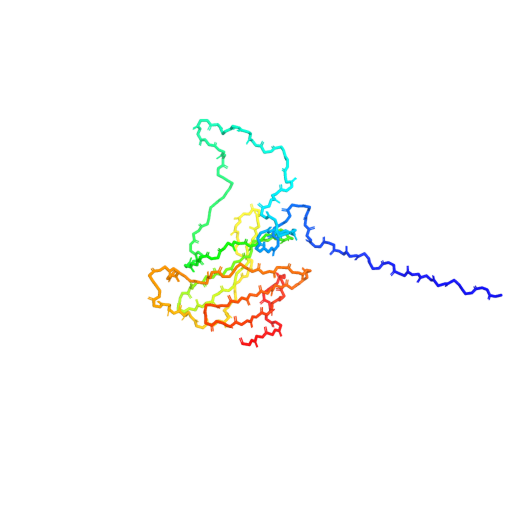O A 1 100 ? 10.949 3.770 -11.204 1.00 96.12 100 PRO A O 1
ATOM 759 N N . ALA A 1 101 ? 12.577 3.505 -9.678 1.00 94.06 101 ALA A N 1
ATOM 760 C CA . ALA A 1 101 ? 12.204 4.684 -8.908 1.00 94.06 101 ALA A CA 1
ATOM 761 C C . ALA A 1 101 ? 12.353 5.945 -9.771 1.00 94.06 101 ALA A C 1
ATOM 763 O O . ALA A 1 101 ? 13.341 6.109 -10.493 1.00 94.06 101 ALA A O 1
ATOM 764 N N . PHE A 1 102 ? 11.386 6.853 -9.674 1.00 91.31 102 PHE A N 1
ATOM 765 C CA . PHE A 1 102 ? 11.413 8.121 -10.395 1.00 91.31 102 PHE A CA 1
ATOM 766 C C . PHE A 1 102 ? 11.678 9.268 -9.426 1.00 91.31 102 PHE A C 1
ATOM 768 O O . PHE A 1 102 ? 11.080 9.348 -8.359 1.00 91.31 102 PHE A O 1
ATOM 775 N N . THR A 1 103 ? 12.584 10.177 -9.778 1.00 86.31 103 THR A N 1
ATOM 776 C CA . THR A 1 103 ? 12.872 11.351 -8.949 1.00 86.31 103 THR A CA 1
ATOM 777 C C . THR A 1 103 ? 12.203 12.579 -9.539 1.00 86.31 103 THR A C 1
ATOM 779 O O . THR A 1 103 ? 12.453 12.959 -10.680 1.00 86.31 103 THR A O 1
ATOM 782 N N . THR A 1 104 ? 11.371 13.222 -8.730 1.00 82.62 104 THR A N 1
ATOM 783 C CA . THR A 1 104 ? 10.756 14.501 -9.066 1.00 82.62 104 THR A CA 1
ATOM 784 C C . THR A 1 104 ? 11.697 15.679 -8.788 1.00 82.62 104 THR A C 1
ATOM 786 O O . THR A 1 104 ? 12.511 15.645 -7.864 1.00 82.62 104 THR A O 1
ATOM 789 N N . THR A 1 105 ? 11.564 16.755 -9.567 1.00 83.81 105 THR A N 1
ATOM 790 C CA . THR A 1 105 ? 12.223 18.047 -9.306 1.00 83.81 105 THR A CA 1
ATOM 791 C C . THR A 1 105 ? 11.430 18.932 -8.343 1.00 83.81 105 THR A C 1
ATOM 793 O O . THR A 1 105 ? 11.944 19.957 -7.889 1.00 83.81 105 THR A O 1
ATOM 796 N N . TRP A 1 106 ? 10.195 18.545 -8.003 1.00 78.19 106 TRP A N 1
ATOM 797 C CA . TRP A 1 106 ? 9.359 19.268 -7.051 1.00 78.19 106 TRP A CA 1
ATOM 798 C C . TRP A 1 106 ? 10.006 19.283 -5.653 1.00 78.19 106 TRP A C 1
ATOM 800 O O . TRP A 1 106 ? 10.617 18.293 -5.235 1.00 78.19 106 TRP A O 1
ATOM 810 N N . PRO A 1 107 ? 9.897 20.394 -4.899 1.00 77.50 107 PRO A N 1
ATOM 811 C CA . PRO A 1 107 ? 10.416 20.459 -3.534 1.00 77.50 107 PRO A CA 1
ATOM 812 C C 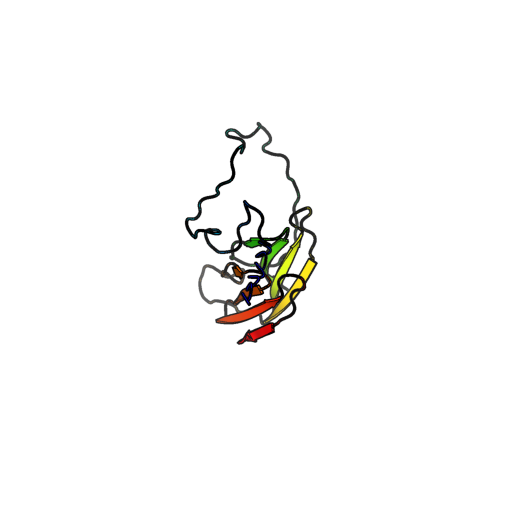. PRO A 1 107 ? 9.757 19.432 -2.604 1.00 77.50 107 PRO A C 1
ATOM 814 O O . PRO A 1 107 ? 10.427 18.901 -1.721 1.00 77.50 107 PRO A O 1
ATOM 817 N N . GLN A 1 108 ? 8.471 19.149 -2.827 1.00 73.19 108 GLN A N 1
ATOM 818 C CA . GLN A 1 108 ? 7.666 18.142 -2.139 1.00 73.19 108 GLN A CA 1
ATOM 819 C C . GLN A 1 108 ? 7.567 16.842 -2.958 1.00 73.19 108 GLN A C 1
ATOM 821 O O . GLN A 1 108 ? 7.760 16.847 -4.172 1.00 73.19 108 GLN A O 1
ATOM 826 N N . SER A 1 109 ? 7.170 15.750 -2.304 1.00 75.38 109 SER A N 1
ATOM 827 C CA . SER A 1 109 ? 6.943 14.425 -2.910 1.00 75.38 109 SER A CA 1
ATOM 828 C C . SER A 1 109 ? 8.203 13.679 -3.374 1.00 75.38 109 SER A C 1
ATOM 830 O O . SER A 1 109 ? 8.199 12.987 -4.392 1.00 75.38 109 SER A O 1
ATOM 832 N N . LYS A 1 110 ? 9.327 13.881 -2.675 1.00 80.25 110 LYS A N 1
ATOM 833 C CA . LYS A 1 110 ? 10.617 13.258 -3.023 1.00 80.25 110 LYS A CA 1
ATOM 834 C C . LYS A 1 110 ? 10.765 11.835 -2.495 1.00 80.25 110 LYS A C 1
ATOM 836 O O . LYS A 1 110 ? 11.656 11.121 -2.949 1.00 80.25 110 LYS A O 1
ATOM 841 N N . GLU A 1 111 ? 9.922 11.441 -1.544 1.00 84.62 111 GLU A N 1
ATOM 842 C CA . GLU A 1 111 ? 10.060 10.161 -0.856 1.00 84.62 111 GLU A CA 1
ATOM 843 C C . GLU A 1 111 ? 9.531 9.009 -1.712 1.00 84.62 111 GLU A C 1
ATOM 845 O O . GLU A 1 111 ? 10.073 7.909 -1.641 1.00 84.62 111 GLU A O 1
ATOM 850 N N . GLY A 1 112 ? 8.562 9.250 -2.601 1.00 89.00 112 GLY A N 1
ATOM 851 C CA . GLY A 1 112 ? 8.185 8.274 -3.616 1.00 89.00 112 GLY A CA 1
ATOM 852 C C . GLY A 1 112 ? 6.770 8.446 -4.160 1.00 89.00 112 GLY A C 1
ATOM 853 O O . GLY A 1 112 ? 6.280 9.570 -4.255 1.00 89.00 112 GLY A O 1
ATOM 854 N N . PRO A 1 113 ? 6.107 7.347 -4.553 1.00 91.75 113 PRO A N 1
ATOM 855 C CA . PRO A 1 113 ? 4.764 7.393 -5.122 1.00 91.75 113 PRO A CA 1
ATOM 856 C C . PRO A 1 113 ? 3.755 8.026 -4.166 1.00 91.75 113 PRO A C 1
ATOM 858 O O . PRO A 1 113 ? 3.780 7.766 -2.962 1.00 91.75 113 PRO A O 1
ATOM 861 N N . SER A 1 114 ? 2.838 8.817 -4.719 1.00 91.19 114 SER A N 1
ATOM 862 C CA . SER A 1 114 ? 1.784 9.513 -3.970 1.00 91.19 114 SER A CA 1
ATOM 863 C C . SER A 1 114 ? 0.377 8.968 -4.233 1.00 91.19 114 SER A C 1
ATOM 865 O O . SER A 1 114 ? -0.560 9.309 -3.511 1.00 91.19 114 SER A O 1
ATOM 867 N N . ALA A 1 115 ? 0.202 8.102 -5.234 1.00 93.19 115 ALA A N 1
ATOM 868 C CA . ALA A 1 115 ? -1.102 7.542 -5.564 1.00 93.19 115 ALA A CA 1
ATOM 869 C C . ALA A 1 115 ? -1.485 6.418 -4.590 1.00 93.19 115 ALA A C 1
ATOM 871 O O . ALA A 1 115 ? -0.811 5.393 -4.501 1.00 93.19 115 ALA A O 1
ATOM 872 N N . THR A 1 116 ? -2.599 6.593 -3.880 1.00 97.38 116 THR A N 1
ATOM 873 C CA . THR A 1 116 ? -3.196 5.535 -3.055 1.00 97.38 116 THR A CA 1
ATOM 874 C C . THR A 1 116 ? -3.679 4.381 -3.942 1.00 97.38 116 THR A C 1
ATOM 876 O O . THR A 1 116 ? -4.474 4.626 -4.856 1.00 97.38 116 THR A O 1
ATOM 879 N N . PRO A 1 117 ? -3.249 3.127 -3.690 1.00 98.12 117 PRO A N 1
ATOM 880 C CA . PRO A 1 117 ? -3.737 1.974 -4.440 1.00 98.12 117 PRO A CA 1
ATOM 881 C C . PRO A 1 117 ? -5.261 1.843 -4.380 1.00 98.12 117 PRO A C 1
ATOM 883 O O . PRO A 1 117 ? -5.873 2.155 -3.367 1.00 98.12 117 PRO A O 1
ATOM 886 N N . THR A 1 118 ? -5.896 1.357 -5.439 1.00 98.44 118 THR A N 1
ATOM 887 C CA . THR A 1 118 ? -7.348 1.116 -5.465 1.00 98.44 118 THR A CA 1
ATOM 888 C C . THR A 1 118 ? -7.623 -0.376 -5.525 1.00 98.44 118 THR A C 1
ATOM 890 O O . THR A 1 118 ? -7.174 -1.044 -6.453 1.00 98.44 118 THR A O 1
ATOM 893 N N . VAL A 1 119 ? -8.362 -0.897 -4.550 1.00 98.44 119 VAL A N 1
ATOM 894 C CA . VAL A 1 119 ? -8.827 -2.286 -4.521 1.00 98.44 119 VAL A CA 1
ATOM 895 C C . VAL A 1 119 ? -10.250 -2.347 -5.068 1.00 98.44 119 VAL A C 1
ATOM 897 O O . VAL A 1 119 ? -11.128 -1.632 -4.592 1.00 98.44 119 VAL A O 1
ATOM 900 N N . ASP A 1 120 ? -10.484 -3.222 -6.042 1.00 96.81 120 ASP A N 1
ATOM 901 C CA . ASP A 1 120 ? -11.818 -3.537 -6.557 1.00 96.81 120 ASP A CA 1
ATOM 902 C C . ASP A 1 120 ? -11.936 -5.052 -6.750 1.00 96.81 120 ASP A C 1
ATOM 904 O O . ASP A 1 120 ? -11.266 -5.649 -7.599 1.00 96.81 120 ASP A O 1
ATOM 908 N N . GLY A 1 121 ? -12.741 -5.689 -5.899 1.00 94.44 121 GLY A N 1
ATOM 909 C CA . GLY A 1 121 ? -12.860 -7.142 -5.838 1.00 94.44 121 GLY A CA 1
ATOM 910 C C . GLY A 1 121 ? -11.511 -7.821 -5.588 1.00 94.44 121 GLY A C 1
ATOM 911 O O . GLY A 1 121 ? -10.911 -7.679 -4.525 1.00 94.44 121 GLY A O 1
ATOM 912 N N . ASP A 1 122 ? -11.048 -8.594 -6.568 1.00 97.06 122 ASP A N 1
ATOM 913 C CA . ASP A 1 122 ? -9.791 -9.343 -6.528 1.00 97.06 122 ASP A CA 1
ATOM 914 C C . ASP A 1 122 ? -8.638 -8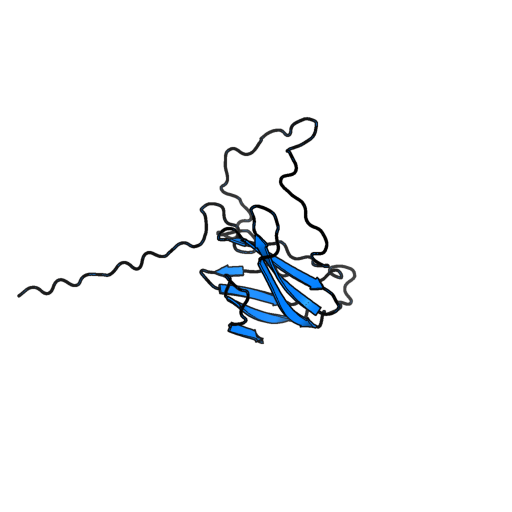.636 -7.277 1.00 97.06 122 ASP A C 1
ATOM 916 O O . ASP A 1 122 ? -7.567 -9.218 -7.488 1.00 97.06 122 ASP A O 1
ATOM 920 N N . ARG A 1 123 ? -8.843 -7.373 -7.672 1.00 98.50 123 ARG A N 1
ATOM 921 C CA . ARG A 1 123 ? -7.886 -6.539 -8.407 1.00 98.50 123 ARG A CA 1
ATOM 922 C C . ARG A 1 123 ? -7.363 -5.399 -7.543 1.00 98.50 123 ARG A C 1
ATOM 924 O O . ARG A 1 123 ? -8.094 -4.799 -6.759 1.00 98.50 123 ARG A O 1
ATOM 931 N N . LEU A 1 124 ? -6.094 -5.073 -7.749 1.00 98.75 124 LEU A N 1
ATOM 932 C CA . LEU A 1 124 ? -5.420 -3.907 -7.200 1.00 98.75 124 LEU A CA 1
ATOM 933 C C . LEU A 1 124 ? -4.902 -3.050 -8.352 1.00 98.75 124 LEU A C 1
ATOM 935 O O . LEU A 1 124 ? -4.184 -3.549 -9.217 1.00 98.75 124 LEU A O 1
ATOM 939 N N . TYR A 1 125 ? -5.230 -1.766 -8.344 1.00 98.56 125 TYR A N 1
ATOM 940 C CA . TYR A 1 125 ? -4.789 -0.798 -9.339 1.00 98.56 125 TYR A CA 1
ATOM 941 C C . TYR A 1 125 ? -3.861 0.221 -8.697 1.00 98.56 125 TYR A C 1
ATOM 943 O O . TYR A 1 125 ? -4.142 0.737 -7.614 1.00 98.56 125 TYR A O 1
ATOM 951 N N . VAL A 1 126 ? -2.764 0.519 -9.380 1.00 98.25 126 VAL A N 1
ATOM 952 C CA . VAL A 1 126 ? -1.736 1.448 -8.911 1.00 98.25 126 VAL A CA 1
ATOM 953 C C . VAL A 1 126 ? -1.266 2.351 -10.038 1.00 98.25 126 VAL A C 1
ATOM 955 O O . VAL A 1 126 ? -1.335 1.984 -11.215 1.00 98.25 126 VAL A O 1
ATOM 958 N N . MET A 1 127 ? -0.755 3.519 -9.661 1.00 96.81 127 MET A N 1
ATOM 959 C CA . MET A 1 127 ? -0.099 4.448 -10.569 1.00 96.81 127 MET A CA 1
ATOM 960 C C . MET A 1 127 ? 1.196 4.943 -9.937 1.00 96.81 127 MET A C 1
ATOM 962 O O . MET A 1 127 ? 1.190 5.504 -8.844 1.00 96.81 127 MET A O 1
ATOM 966 N N . GLY A 1 128 ? 2.296 4.725 -10.641 1.00 94.00 128 GLY A N 1
ATOM 967 C CA . GLY A 1 128 ? 3.614 5.166 -10.237 1.00 94.00 128 GLY A CA 1
ATOM 968 C C . GLY A 1 128 ? 3.882 6.633 -10.496 1.00 94.00 128 GLY A C 1
ATOM 969 O O . GLY A 1 128 ? 3.155 7.293 -11.241 1.00 94.00 128 GLY A O 1
ATOM 970 N N . LEU A 1 129 ? 4.967 7.147 -9.919 1.00 92.12 129 LEU A N 1
ATOM 971 C CA . LEU A 1 129 ? 5.289 8.573 -10.001 1.00 92.12 129 LEU A CA 1
ATOM 972 C C . LEU A 1 129 ? 5.641 9.009 -11.435 1.00 92.12 129 LEU A C 1
ATOM 974 O O . LEU A 1 129 ? 5.344 10.134 -11.832 1.00 92.12 129 LEU A O 1
ATOM 978 N N . ALA A 1 130 ? 6.211 8.102 -12.234 1.00 91.81 130 ALA A N 1
ATOM 979 C CA . ALA A 1 130 ? 6.466 8.303 -13.663 1.00 91.81 130 ALA A CA 1
ATOM 980 C C . ALA A 1 130 ? 5.234 8.055 -14.562 1.00 91.81 130 ALA A C 1
ATOM 982 O O . ALA A 1 130 ? 5.348 8.096 -15.786 1.00 91.81 130 ALA A O 1
ATOM 983 N N . GLY A 1 131 ? 4.061 7.776 -13.981 1.00 92.88 131 GLY A N 1
ATOM 984 C CA . GLY A 1 131 ? 2.832 7.482 -14.720 1.00 92.88 131 GLY A CA 1
ATOM 985 C C . GLY A 1 131 ? 2.671 6.020 -15.144 1.00 92.88 131 GLY A C 1
ATOM 986 O O . GLY A 1 131 ? 1.756 5.720 -15.907 1.00 92.88 131 GLY A O 1
ATOM 987 N N . ASN A 1 132 ? 3.514 5.103 -14.656 1.00 94.62 132 ASN A N 1
ATOM 988 C CA . ASN A 1 132 ? 3.333 3.669 -14.883 1.00 94.62 132 ASN A CA 1
ATOM 989 C C . ASN A 1 132 ? 2.048 3.186 -14.219 1.00 94.62 132 ASN A C 1
ATOM 991 O O . ASN A 1 132 ? 1.883 3.342 -13.012 1.00 94.62 132 ASN A O 1
ATOM 995 N N . VAL A 1 133 ? 1.151 2.570 -14.981 1.00 97.62 133 VAL A N 1
ATOM 996 C CA . VAL A 1 133 ? -0.120 2.066 -14.445 1.00 97.62 133 VAL A CA 1
ATOM 997 C C . VAL A 1 133 ? -0.092 0.553 -14.472 1.00 97.62 133 VAL A C 1
ATOM 999 O O . VAL A 1 133 ? 0.215 -0.044 -15.504 1.00 97.62 133 VAL A O 1
ATOM 1002 N N . ALA A 1 134 ? -0.441 -0.078 -13.355 1.00 98.25 134 ALA A N 1
ATOM 1003 C CA . ALA A 1 134 ? -0.500 -1.529 -13.266 1.00 98.25 134 ALA A CA 1
ATOM 1004 C C . ALA A 1 134 ? -1.792 -2.007 -12.607 1.00 98.25 134 ALA A C 1
ATOM 1006 O O . ALA A 1 134 ? -2.349 -1.355 -11.721 1.00 98.25 134 ALA A O 1
ATOM 1007 N N . CYS A 1 135 ? -2.231 -3.188 -13.035 1.00 98.69 135 CYS A N 1
ATOM 1008 C CA . CYS A 1 135 ? -3.248 -3.978 -12.364 1.00 98.69 135 CYS A CA 1
ATOM 1009 C C . CYS A 1 135 ? -2.625 -5.284 -11.887 1.00 98.69 135 CYS A C 1
ATOM 1011 O O . CYS A 1 135 ? -1.989 -6.003 -12.663 1.00 98.69 135 CYS A O 1
ATOM 1013 N N . LEU A 1 136 ? -2.814 -5.577 -10.608 1.00 98.81 136 LEU A N 1
ATOM 1014 C CA . LEU A 1 136 ? -2.282 -6.740 -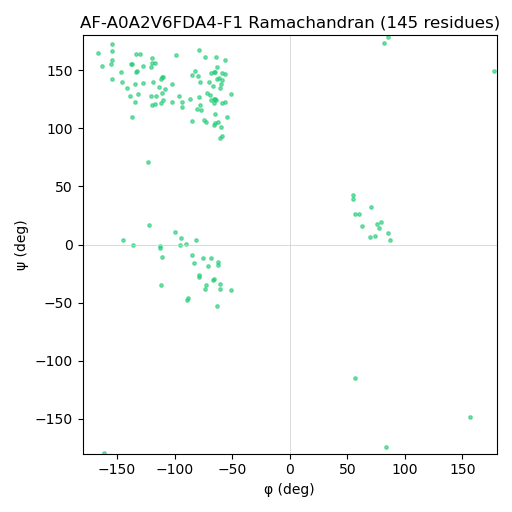9.928 1.00 98.81 136 LEU A CA 1
ATOM 1015 C C . LEU A 1 136 ? -3.439 -7.563 -9.357 1.00 98.81 136 LEU A C 1
ATOM 1017 O O . LEU A 1 136 ? -4.503 -7.041 -9.022 1.00 98.81 136 LEU A O 1
ATOM 1021 N N . GLN A 1 137 ? -3.220 -8.862 -9.215 1.00 98.56 137 GLN A N 1
ATOM 1022 C CA . GLN A 1 137 ? -4.054 -9.714 -8.385 1.00 98.56 137 GLN A CA 1
ATOM 1023 C C . GLN A 1 137 ? -3.833 -9.333 -6.912 1.00 98.56 137 GLN A C 1
ATOM 1025 O O . GLN A 1 137 ? -2.706 -9.361 -6.420 1.00 98.56 137 GLN A O 1
ATOM 1030 N N . ALA A 1 138 ? -4.902 -8.998 -6.186 1.00 98.25 138 ALA A N 1
ATOM 1031 C CA . ALA A 1 138 ? -4.784 -8.489 -4.814 1.00 98.25 138 ALA A CA 1
ATOM 1032 C C . ALA A 1 138 ? -4.221 -9.533 -3.823 1.00 98.25 138 ALA A C 1
ATOM 1034 O O . ALA A 1 138 ? -3.554 -9.195 -2.844 1.00 98.25 138 ALA A O 1
ATOM 1035 N N . SER A 1 139 ? -4.467 -10.821 -4.076 1.00 97.31 139 SER A N 1
ATOM 1036 C CA . SER A 1 139 ? -4.091 -11.907 -3.166 1.00 97.31 139 SER A CA 1
ATOM 1037 C C . SER A 1 139 ? -2.592 -12.197 -3.119 1.00 97.31 139 SER A C 1
ATOM 1039 O O . SER A 1 139 ? -2.101 -12.557 -2.050 1.00 97.31 139 SER A O 1
ATOM 1041 N N . ASP A 1 140 ? -1.886 -12.060 -4.242 1.00 98.12 140 ASP A N 1
ATOM 1042 C CA . ASP A 1 140 ? -0.494 -12.508 -4.404 1.00 98.12 140 ASP A CA 1
ATOM 1043 C C . ASP A 1 140 ? 0.416 -11.498 -5.130 1.00 98.12 140 ASP A C 1
ATOM 1045 O O . ASP A 1 140 ? 1.602 -11.763 -5.316 1.00 98.12 140 ASP A O 1
ATOM 1049 N N . GLY A 1 141 ? -0.118 -10.346 -5.547 1.00 98.38 141 GLY A N 1
ATOM 1050 C CA . GLY A 1 141 ? 0.639 -9.315 -6.249 1.00 98.38 141 GLY A CA 1
ATOM 1051 C C . GLY A 1 141 ? 0.971 -9.669 -7.699 1.00 98.38 141 GLY A C 1
ATOM 1052 O O . GLY A 1 141 ? 1.707 -8.932 -8.352 1.00 98.38 141 GLY A O 1
ATOM 1053 N N . LYS A 1 142 ? 0.449 -10.767 -8.262 1.00 98.56 142 LYS A N 1
ATOM 1054 C CA . LYS A 1 142 ? 0.725 -11.112 -9.659 1.00 98.56 142 LYS A CA 1
ATOM 1055 C C . LYS A 1 142 ? 0.268 -9.980 -10.581 1.00 98.56 142 LYS A C 1
ATOM 1057 O O . LYS A 1 142 ? -0.915 -9.651 -10.625 1.00 98.56 142 LYS A O 1
ATOM 1062 N N . VAL A 1 143 ? 1.190 -9.428 -11.368 1.00 98.50 143 VAL A N 1
ATOM 1063 C CA . VAL A 1 143 ? 0.866 -8.413 -12.379 1.00 98.50 143 VAL A CA 1
ATOM 1064 C C . VAL A 1 143 ? 0.000 -9.046 -13.468 1.00 98.50 143 VAL A C 1
ATOM 1066 O O . VAL A 1 143 ? 0.394 -10.022 -14.108 1.00 98.50 143 VAL A O 1
ATOM 1069 N N . ILE A 1 144 ? -1.192 -8.490 -13.670 1.00 98.62 144 ILE A N 1
ATOM 1070 C CA . ILE A 1 144 ? -2.137 -8.895 -14.716 1.00 98.62 144 ILE A CA 1
ATOM 1071 C C . ILE A 1 144 ? -1.831 -8.118 -15.994 1.00 98.62 144 ILE A C 1
ATOM 1073 O O . ILE A 1 144 ? -1.759 -8.693 -17.079 1.00 98.62 144 ILE A O 1
ATOM 1077 N N . TRP A 1 145 ? -1.626 -6.809 -15.862 1.00 98.50 145 TRP A N 1
ATOM 1078 C CA . TRP A 1 145 ? -1.161 -5.949 -16.942 1.00 98.50 145 TRP A CA 1
ATOM 1079 C C . TRP A 1 145 ? -0.437 -4.723 -16.386 1.00 98.50 145 TRP A C 1
ATOM 1081 O O . TRP A 1 145 ? -0.654 -4.323 -15.243 1.00 98.50 145 TRP A O 1
ATOM 1091 N N . GLN A 1 146 ? 0.397 -4.112 -17.231 1.00 97.50 146 GLN A N 1
ATOM 1092 C CA . GLN A 1 146 ? 1.111 -2.870 -16.941 1.00 97.50 146 GLN A CA 1
ATOM 1093 C C . GLN A 1 146 ? 1.273 -2.019 -18.213 1.00 97.50 146 GLN A C 1
ATOM 1095 O O . GLN A 1 146 ? 1.339 -2.576 -19.318 1.00 97.50 146 GLN A O 1
ATOM 1100 N N . ARG A 1 147 ? 1.292 -0.690 -18.070 1.00 93.06 147 ARG A N 1
ATOM 1101 C CA . ARG A 1 147 ? 1.536 0.302 -19.129 1.00 93.06 147 ARG A CA 1
ATOM 1102 C C . ARG A 1 147 ? 2.537 1.363 -18.685 1.00 93.06 147 ARG A C 1
ATOM 1104 O O . ARG A 1 147 ? 2.628 1.628 -17.463 1.00 93.06 147 ARG A O 1
#

Radius of gyration: 18.69 Å; Cα contacts (8 Å, |Δi|>4): 285; chains: 1; bounding box: 62×48×49 Å

Solvent-accessible surface area (backbone atoms only — not comparable to full-atom values): 8857 Å² total; per-residue (Å²): 137,84,84,80,82,80,80,79,77,74,76,76,75,69,55,54,53,101,78,41,28,26,29,70,41,29,80,85,57,71,68,69,81,87,78,74,91,70,78,90,67,72,54,97,89,47,74,82,80,87,73,85,84,78,88,73,52,32,42,63,32,56,69,13,30,42,60,69,28,36,30,39,51,12,28,51,98,69,23,26,31,41,36,34,22,34,66,88,72,60,48,76,74,41,73,38,81,77,44,71,49,64,85,63,90,53,95,64,67,70,49,29,24,55,52,41,30,36,54,56,86,65,35,29,37,44,47,43,77,81,66,40,35,38,36,23,33,60,90,71,54,50,73,75,48,75,91

Mean predicted aligned error: 6.93 Å

Foldseek 3Di:
DDDDDDDPPPPPPQLFDPFWAQFDLRPVNVVDTPDDPDDPDADPVGDDDQEDDDDPFFFQADWGGGNQKIWDWHDDPQFIKIWIAGPNYRHTPDIDTQGGFDADPDPPGRRFYHGYWGDDRQWIWDAGPVGKIFIAGNNYRHTPDID